Protein AF-A0A0F9UMC7-F1 (afdb_monomer)

InterPro domains:
  IPR047817 ABC-2 type transporter, transmembrane domain, bacterial-type [PS51012] (1-67)
  IPR051784 Nodulation factor ABC transporter [PTHR43229] (1-66)

Structure (mmCIF, N/CA/C/O backbone):
data_AF-A0A0F9UMC7-F1
#
_entry.id   AF-A0A0F9UMC7-F1
#
loop_
_atom_site.group_PDB
_atom_site.id
_atom_site.type_symbol
_atom_site.label_atom_id
_atom_site.label_alt_id
_atom_site.label_comp_id
_atom_site.label_asym_id
_atom_site.label_entity_id
_atom_site.label_seq_id
_atom_site.pdbx_PDB_ins_code
_atom_site.Cartn_x
_atom_site.Cartn_y
_atom_site.Cartn_z
_atom_site.occupancy
_atom_site.B_iso_or_equiv
_atom_site.auth_seq_id
_atom_site.auth_comp_id
_atom_site.auth_asym_id
_atom_site.auth_atom_id
_atom_site.pdbx_PDB_model_num
ATO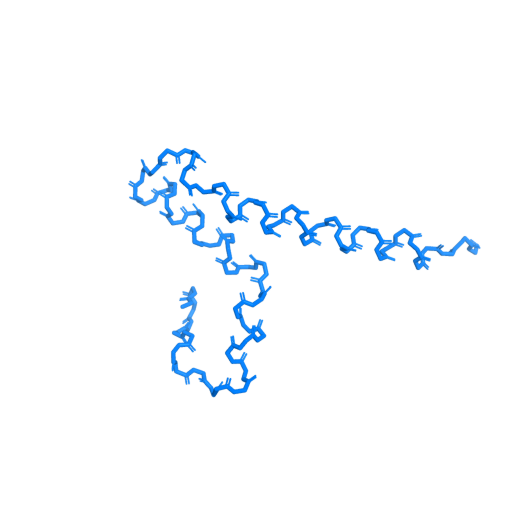M 1 N N . GLY A 1 1 ? -1.260 -13.198 -7.757 1.00 61.56 1 GLY A N 1
ATOM 2 C CA . GLY A 1 1 ? -0.722 -12.954 -6.404 1.00 61.56 1 GLY A CA 1
ATOM 3 C C . GLY A 1 1 ? 0.685 -13.505 -6.329 1.00 61.56 1 GLY A C 1
ATOM 4 O O . GLY A 1 1 ? 1.100 -14.175 -7.263 1.00 61.56 1 GLY A O 1
ATOM 5 N N . VAL A 1 2 ? 1.429 -13.193 -5.265 1.00 67.94 2 VAL A N 1
ATOM 6 C CA . VAL A 1 2 ? 2.843 -13.605 -5.134 1.00 67.94 2 VAL A CA 1
ATOM 7 C C . VAL A 1 2 ? 2.989 -15.124 -5.088 1.00 67.94 2 VAL A C 1
ATOM 9 O O . VAL A 1 2 ? 3.847 -15.671 -5.766 1.00 67.94 2 VAL A O 1
ATOM 12 N N . PHE A 1 3 ? 2.115 -15.786 -4.327 1.00 73.62 3 PHE A N 1
ATOM 13 C CA . PHE A 1 3 ? 2.133 -17.239 -4.135 1.00 73.62 3 PHE A CA 1
ATOM 14 C C . PHE A 1 3 ? 1.011 -17.953 -4.893 1.00 73.62 3 PHE A C 1
ATOM 16 O O . PHE A 1 3 ? 1.210 -19.042 -5.414 1.00 73.62 3 PHE A O 1
ATOM 23 N N . PHE A 1 4 ? -0.162 -17.318 -4.983 1.00 76.81 4 PHE A N 1
ATOM 24 C CA . PHE A 1 4 ? -1.342 -17.873 -5.641 1.00 76.81 4 PHE A CA 1
ATOM 25 C C . PHE A 1 4 ? -1.974 -16.836 -6.581 1.00 76.81 4 PHE A C 1
ATOM 27 O O . PHE A 1 4 ? -1.988 -15.636 -6.257 1.00 76.81 4 PHE A O 1
ATOM 34 N N . PRO A 1 5 ? -2.504 -17.247 -7.745 1.00 78.50 5 PRO A N 1
ATOM 35 C CA . PRO A 1 5 ? -3.331 -16.381 -8.579 1.00 78.50 5 PRO A CA 1
ATOM 36 C C . PRO A 1 5 ? -4.533 -15.865 -7.775 1.00 78.50 5 PRO A C 1
ATOM 38 O O . PRO A 1 5 ? -5.176 -16.614 -7.046 1.00 78.50 5 PRO A O 1
ATOM 41 N N . VAL A 1 6 ? -4.839 -14.570 -7.865 1.00 79.06 6 VAL A N 1
ATOM 42 C CA . VAL A 1 6 ? -6.014 -14.008 -7.158 1.00 79.06 6 VAL A CA 1
ATOM 43 C C . VAL A 1 6 ? -7.298 -14.380 -7.910 1.00 79.06 6 VAL A C 1
ATOM 45 O O . VAL A 1 6 ? -8.391 -14.425 -7.352 1.00 79.06 6 VAL A O 1
ATOM 48 N N . GLU A 1 7 ? -7.150 -14.696 -9.189 1.00 81.56 7 GLU A N 1
ATOM 49 C CA . GLU A 1 7 ? -8.177 -15.073 -10.146 1.00 81.56 7 GLU A CA 1
ATOM 50 C C . GLU A 1 7 ? -8.747 -16.462 -9.839 1.00 81.56 7 GLU A C 1
ATOM 52 O O . GLU A 1 7 ? -9.899 -16.731 -10.159 1.00 81.56 7 GLU A O 1
ATOM 57 N N . THR A 1 8 ? -7.998 -17.334 -9.164 1.00 83.81 8 THR A N 1
ATOM 58 C CA . THR A 1 8 ? -8.481 -18.664 -8.762 1.00 83.81 8 THR A CA 1
ATOM 59 C C . THR A 1 8 ? -9.234 -18.640 -7.433 1.00 83.81 8 THR A C 1
ATOM 61 O O . THR A 1 8 ? -9.913 -19.608 -7.100 1.00 83.81 8 THR A O 1
ATOM 64 N N . ALA A 1 9 ? -9.162 -17.541 -6.674 1.00 84.38 9 ALA A N 1
ATOM 65 C CA . ALA A 1 9 ? -9.890 -17.412 -5.418 1.00 84.38 9 ALA A CA 1
ATOM 66 C C . ALA A 1 9 ? -11.405 -17.227 -5.659 1.00 84.38 9 ALA A C 1
ATOM 68 O O . ALA A 1 9 ? -11.794 -16.578 -6.641 1.00 84.38 9 ALA A O 1
ATOM 69 N N . PRO A 1 10 ? -12.272 -17.724 -4.755 1.00 86.38 10 PRO A N 1
ATOM 70 C CA . PRO A 1 10 ? -13.711 -17.478 -4.804 1.00 86.38 10 PRO A CA 1
ATOM 71 C C . PRO A 1 10 ? -14.046 -15.982 -4.852 1.00 86.38 10 PRO A C 1
ATOM 73 O O . PRO A 1 10 ? -13.398 -15.174 -4.183 1.00 86.38 10 PRO A O 1
ATOM 76 N N . ALA A 1 11 ? -15.085 -15.604 -5.604 1.00 86.50 11 ALA A N 1
ATOM 77 C CA . ALA A 1 11 ? -15.428 -14.200 -5.864 1.00 86.50 11 ALA A CA 1
ATOM 78 C C . ALA A 1 11 ? -15.634 -13.355 -4.590 1.00 86.50 11 ALA A C 1
ATOM 80 O O . ALA A 1 11 ? -15.301 -12.172 -4.586 1.00 86.50 11 ALA A O 1
ATOM 81 N N . TRP A 1 12 ? -16.108 -13.972 -3.505 1.00 87.81 12 TRP A N 1
ATOM 82 C CA . TRP A 1 12 ? -16.338 -13.325 -2.211 1.00 87.81 12 TRP A CA 1
ATOM 83 C C . TRP A 1 12 ? -15.045 -13.020 -1.431 1.00 87.81 12 TRP A C 1
ATOM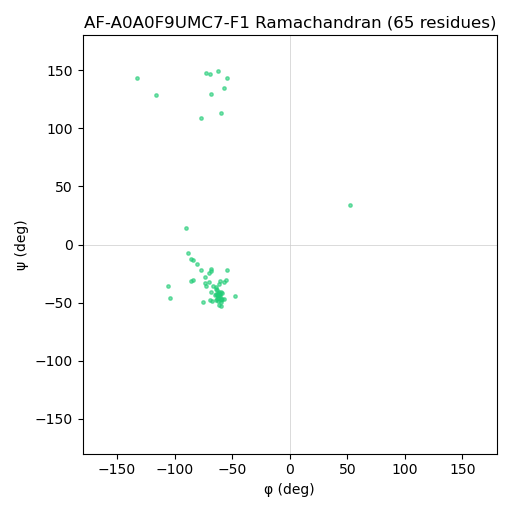 85 O O . TRP A 1 12 ? -14.994 -12.040 -0.695 1.00 87.81 12 TRP A O 1
ATOM 95 N N . ILE A 1 13 ? -13.976 -13.799 -1.633 1.00 87.56 13 ILE A N 1
ATOM 96 C CA . ILE A 1 13 ? -12.662 -13.595 -0.990 1.00 87.56 13 ILE A CA 1
ATOM 97 C C . ILE A 1 13 ? -11.789 -12.605 -1.770 1.00 87.56 13 ILE A C 1
ATOM 99 O O . ILE A 1 13 ? -10.982 -11.882 -1.183 1.00 87.56 13 ILE A O 1
ATOM 103 N N . ARG A 1 14 ? -11.940 -12.550 -3.100 1.00 85.31 14 ARG A N 1
ATOM 104 C CA . ARG A 1 14 ? -11.158 -11.660 -3.976 1.00 85.31 14 ARG A CA 1
ATOM 105 C C . ARG A 1 14 ? -11.062 -10.203 -3.495 1.00 85.31 14 ARG A C 1
ATOM 107 O O . ARG A 1 14 ? -9.952 -9.675 -3.570 1.00 85.31 14 ARG A O 1
ATOM 114 N N . PRO A 1 15 ? -12.134 -9.526 -3.029 1.00 85.06 15 PRO A N 1
ATOM 115 C CA . PRO A 1 15 ? -12.015 -8.144 -2.558 1.00 85.06 15 PRO A CA 1
ATOM 116 C C . PRO A 1 15 ? -11.101 -8.015 -1.335 1.00 85.06 15 PRO A C 1
ATOM 118 O O . PRO A 1 15 ? -10.284 -7.100 -1.294 1.00 85.06 15 PRO A O 1
ATOM 121 N N . VAL A 1 16 ? -11.161 -8.964 -0.396 1.00 86.12 16 VAL A N 1
ATOM 122 C CA . VAL A 1 16 ? -10.300 -8.968 0.796 1.00 86.12 16 VAL A CA 1
ATOM 123 C C . VAL A 1 16 ? -8.838 -9.129 0.392 1.00 86.12 16 VAL A C 1
ATOM 125 O O . VAL A 1 16 ? -8.001 -8.333 0.802 1.00 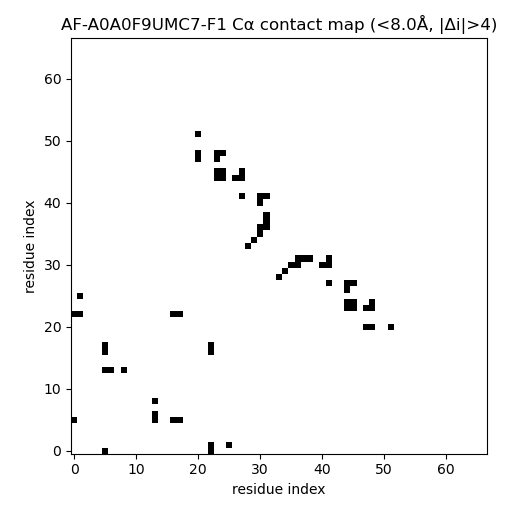86.12 16 VAL A O 1
ATOM 128 N N . ILE A 1 17 ? -8.532 -10.087 -0.489 1.00 85.06 17 ILE A N 1
ATOM 129 C CA . ILE A 1 17 ? -7.163 -10.295 -0.991 1.00 85.06 17 ILE A CA 1
ATOM 130 C C . ILE A 1 17 ? -6.636 -9.042 -1.703 1.00 85.06 17 ILE A C 1
ATOM 132 O O . ILE A 1 17 ? -5.476 -8.674 -1.529 1.00 85.06 17 ILE A O 1
ATOM 136 N N . LYS A 1 18 ? -7.475 -8.369 -2.501 1.00 83.94 18 LYS A N 1
ATOM 137 C CA . LYS A 1 18 ? -7.097 -7.135 -3.211 1.00 83.94 18 LYS A CA 1
ATOM 138 C C . LYS A 1 18 ? -6.868 -5.945 -2.274 1.00 83.94 18 LYS A C 1
ATOM 140 O O . LYS A 1 18 ? -6.156 -5.024 -2.666 1.00 83.94 18 LYS A O 1
ATOM 145 N N . ALA A 1 19 ? -7.446 -5.960 -1.077 1.00 85.25 19 ALA A N 1
ATOM 146 C CA . ALA A 1 19 ? -7.250 -4.927 -0.065 1.00 85.25 19 ALA A CA 1
ATOM 147 C C . ALA A 1 19 ? -5.980 -5.138 0.779 1.00 85.25 19 ALA A C 1
ATOM 149 O O . ALA A 1 19 ? -5.564 -4.223 1.483 1.00 85.25 19 ALA A O 1
ATOM 150 N N . LEU A 1 20 ? -5.347 -6.317 0.722 1.00 88.44 20 LEU A N 1
ATOM 151 C CA . LEU A 1 20 ? -4.173 -6.600 1.545 1.00 88.44 20 LEU A CA 1
ATOM 152 C C . LEU A 1 20 ? -2.963 -5.748 1.115 1.00 88.44 20 LEU A C 1
ATOM 154 O O . LEU A 1 20 ? -2.573 -5.802 -0.056 1.00 88.44 20 LEU A O 1
ATOM 158 N N . PRO A 1 21 ? -2.290 -5.052 2.055 1.00 88.19 21 PRO A N 1
ATOM 159 C CA . PRO A 1 21 ? -1.123 -4.215 1.754 1.00 88.19 21 PRO A CA 1
ATOM 160 C C . PRO A 1 21 ? 0.028 -5.021 1.140 1.00 88.19 21 PRO A C 1
ATOM 162 O O . PRO A 1 21 ? 0.756 -4.527 0.283 1.00 88.19 21 PRO A O 1
ATOM 165 N N . LEU A 1 22 ? 0.147 -6.298 1.517 1.00 89.69 22 LEU A N 1
ATOM 166 C CA . LEU A 1 22 ? 1.184 -7.207 1.029 1.00 89.69 22 LEU A CA 1
ATOM 167 C C . LEU A 1 22 ? 1.190 -7.345 -0.501 1.00 89.69 22 LEU A C 1
ATOM 169 O O . LEU A 1 22 ? 2.251 -7.523 -1.096 1.00 89.69 22 LEU A O 1
ATOM 173 N N . LYS A 1 23 ? 0.020 -7.242 -1.143 1.00 88.62 23 LYS A N 1
ATOM 174 C CA . LYS A 1 23 ? -0.085 -7.280 -2.604 1.00 88.62 23 LYS A CA 1
ATOM 175 C C . LYS A 1 23 ? 0.681 -6.110 -3.230 1.00 88.62 23 LYS A C 1
ATOM 177 O O . LYS A 1 23 ? 1.537 -6.332 -4.076 1.00 88.62 23 LYS A O 1
ATOM 182 N N . TYR A 1 24 ? 0.400 -4.893 -2.768 1.00 91.19 24 TYR A N 1
ATOM 183 C CA . TYR A 1 24 ? 0.991 -3.660 -3.291 1.00 91.19 24 TYR A CA 1
ATOM 184 C C . TYR A 1 24 ? 2.499 -3.603 -3.060 1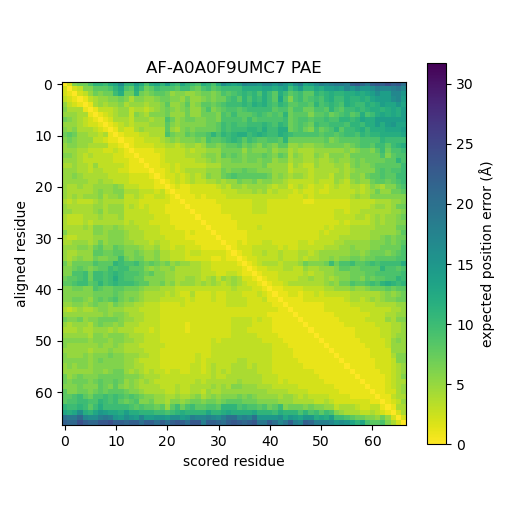.00 91.19 24 TYR A C 1
ATOM 186 O O . TYR A 1 24 ? 3.235 -3.169 -3.938 1.00 91.19 24 TYR A O 1
ATOM 194 N N . LEU A 1 25 ? 2.973 -4.110 -1.917 1.00 92.06 25 LEU A N 1
ATOM 195 C CA . LEU A 1 25 ? 4.406 -4.236 -1.657 1.00 92.06 25 LEU A CA 1
ATOM 196 C C . LEU A 1 25 ? 5.093 -5.120 -2.703 1.00 92.06 25 LEU A C 1
ATOM 198 O O . LEU A 1 25 ? 6.107 -4.732 -3.275 1.00 92.06 25 LEU A O 1
ATOM 202 N N . ALA A 1 26 ? 4.545 -6.304 -2.963 1.00 91.25 26 ALA A N 1
ATOM 203 C CA . ALA A 1 26 ? 5.166 -7.235 -3.892 1.00 91.25 26 ALA A CA 1
ATOM 204 C C . ALA A 1 26 ? 5.093 -6.770 -5.352 1.00 91.25 26 ALA A C 1
ATOM 206 O O . ALA A 1 26 ? 6.008 -7.054 -6.126 1.00 91.25 26 ALA A O 1
ATOM 207 N N . ASP A 1 27 ? 4.024 -6.064 -5.722 1.00 91.00 27 ASP A N 1
ATOM 208 C CA . ASP A 1 27 ? 3.886 -5.454 -7.043 1.00 91.00 27 ASP A CA 1
ATOM 209 C C . ASP A 1 27 ? 4.917 -4.320 -7.214 1.00 91.00 27 ASP A C 1
ATOM 211 O O . ASP A 1 27 ? 5.726 -4.389 -8.138 1.00 91.00 27 ASP A O 1
ATOM 215 N N . ALA A 1 28 ? 5.041 -3.400 -6.247 1.00 92.19 28 ALA A N 1
ATOM 216 C CA . ALA A 1 28 ? 6.065 -2.348 -6.267 1.00 92.19 28 ALA A CA 1
ATOM 217 C C . ALA A 1 28 ? 7.500 -2.900 -6.325 1.00 92.19 28 ALA A C 1
ATOM 219 O O . ALA A 1 28 ? 8.338 -2.398 -7.074 1.00 92.19 28 ALA A O 1
ATOM 220 N N . MET A 1 29 ? 7.795 -3.956 -5.558 1.00 92.62 29 MET A N 1
ATOM 221 C CA . MET A 1 29 ? 9.099 -4.623 -5.616 1.00 92.62 29 MET A CA 1
ATOM 222 C C . MET A 1 29 ? 9.364 -5.219 -6.998 1.00 92.62 29 MET A C 1
ATOM 224 O O . MET A 1 29 ? 10.471 -5.093 -7.512 1.00 92.62 29 MET A O 1
ATOM 228 N N . ARG A 1 30 ? 8.364 -5.851 -7.622 1.00 92.00 30 ARG A N 1
ATOM 229 C CA . ARG A 1 30 ? 8.498 -6.406 -8.974 1.00 92.00 30 ARG A CA 1
ATOM 230 C C . ARG A 1 30 ? 8.752 -5.304 -10.001 1.00 92.00 30 ARG A C 1
ATOM 232 O O . ARG A 1 30 ? 9.618 -5.470 -10.857 1.00 92.00 30 ARG A O 1
ATOM 239 N N . ASP A 1 31 ? 8.040 -4.192 -9.903 1.00 92.75 31 ASP A N 1
ATOM 240 C CA . ASP A 1 31 ? 8.144 -3.100 -10.869 1.00 92.75 31 ASP A CA 1
ATOM 241 C C . ASP A 1 31 ? 9.504 -2.390 -10.780 1.00 92.75 31 ASP A C 1
ATOM 243 O O . ASP A 1 31 ? 10.158 -2.172 -11.800 1.00 92.75 31 ASP A O 1
ATOM 247 N N . VAL A 1 32 ? 10.022 -2.155 -9.571 1.00 93.56 32 VAL A N 1
ATOM 248 C CA . VAL A 1 32 ? 11.354 -1.552 -9.389 1.00 93.56 32 VAL A CA 1
ATOM 249 C C . VAL A 1 32 ? 12.482 -2.543 -9.674 1.00 93.56 32 VAL A C 1
ATOM 251 O O . VAL A 1 32 ? 13.419 -2.220 -10.400 1.00 93.56 32 VA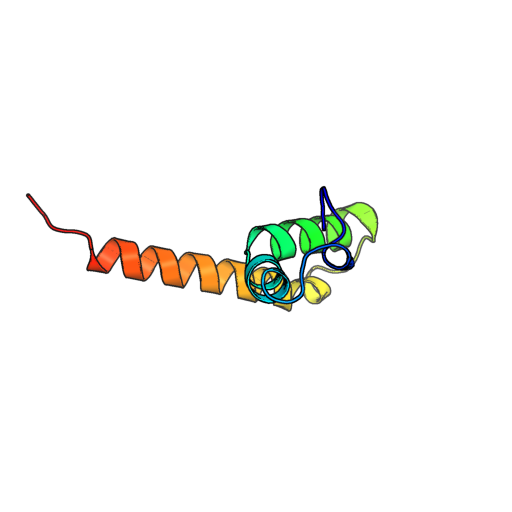L A O 1
ATOM 254 N N . MET A 1 33 ? 12.429 -3.748 -9.098 1.00 93.25 33 MET A N 1
ATOM 255 C CA . MET A 1 33 ? 13.570 -4.673 -9.115 1.00 93.25 33 MET A CA 1
ATOM 256 C C . MET A 1 33 ? 13.661 -5.501 -10.395 1.00 93.25 33 MET A C 1
ATOM 258 O O . MET A 1 33 ? 14.760 -5.890 -10.778 1.00 93.25 33 MET A O 1
ATOM 262 N N . ILE A 1 34 ? 12.528 -5.814 -11.033 1.00 93.38 34 ILE A N 1
ATOM 263 C CA . ILE A 1 34 ? 12.495 -6.681 -12.221 1.00 93.38 34 ILE A CA 1
ATOM 264 C C . ILE A 1 34 ? 12.284 -5.854 -13.484 1.00 93.38 34 ILE A C 1
ATOM 266 O O . ILE A 1 34 ? 12.987 -6.061 -14.470 1.00 93.38 34 ILE A O 1
ATOM 270 N N . LYS A 1 35 ? 11.329 -4.918 -13.472 1.00 93.00 35 LYS A N 1
ATOM 271 C CA . LYS A 1 35 ? 11.006 -4.113 -14.660 1.00 93.00 35 LYS A CA 1
ATOM 272 C C . LYS A 1 35 ? 11.840 -2.836 -14.789 1.00 93.00 35 LYS A C 1
ATOM 274 O O . LYS A 1 35 ? 11.749 -2.177 -15.820 1.00 93.00 35 LYS A O 1
ATOM 279 N N . ALA A 1 36 ? 12.649 -2.506 -13.777 1.00 91.75 36 ALA A N 1
ATOM 280 C CA . ALA A 1 36 ? 13.443 -1.277 -13.713 1.00 91.75 36 ALA A CA 1
ATOM 281 C C . ALA A 1 36 ? 12.602 -0.008 -13.953 1.00 91.75 36 ALA A C 1
ATOM 283 O O . ALA A 1 36 ? 13.068 0.964 -14.553 1.00 91.75 36 ALA A O 1
ATOM 284 N N . GLU A 1 37 ? 11.345 -0.018 -13.501 1.00 93.25 37 GLU A N 1
ATOM 285 C CA . GLU A 1 37 ? 10.468 1.136 -13.635 1.00 93.25 37 GLU A CA 1
ATOM 286 C C . GLU A 1 37 ? 10.929 2.289 -12.729 1.00 93.25 37 GLU A C 1
ATOM 288 O O . GLU A 1 37 ? 11.457 2.068 -11.631 1.00 93.25 37 GLU A O 1
ATOM 293 N N . PRO A 1 38 ? 10.735 3.549 -13.160 1.00 91.12 38 PRO A N 1
ATOM 294 C CA . PRO A 1 38 ? 11.071 4.698 -12.335 1.00 91.12 38 PRO A CA 1
ATOM 295 C C . PRO A 1 38 ? 10.221 4.702 -11.060 1.00 91.12 38 PRO A C 1
ATOM 297 O O . PRO A 1 38 ? 9.049 4.336 -11.083 1.00 91.12 38 PRO A O 1
ATOM 300 N N . LEU A 1 39 ? 10.759 5.242 -9.962 1.00 86.19 39 LEU A N 1
ATOM 301 C CA . LEU A 1 39 ? 10.038 5.352 -8.680 1.00 86.19 39 LEU A CA 1
ATOM 302 C C . LEU A 1 39 ? 8.687 6.078 -8.793 1.00 86.19 39 LEU A C 1
ATOM 304 O O . LEU A 1 39 ? 7.806 5.913 -7.954 1.00 86.19 39 LEU A O 1
ATOM 308 N N . GLY A 1 40 ? 8.512 6.892 -9.837 1.00 90.56 40 GLY A N 1
ATOM 309 C CA . GLY A 1 40 ? 7.245 7.547 -10.113 1.00 90.56 40 GLY A CA 1
ATOM 310 C C . GLY A 1 40 ? 6.114 6.606 -10.542 1.00 90.56 40 GLY A C 1
ATOM 311 O O . GLY A 1 40 ? 4.956 6.992 -10.392 1.00 90.56 40 GLY A O 1
ATOM 312 N N . ALA A 1 41 ? 6.431 5.410 -11.041 1.00 90.56 41 ALA A N 1
ATOM 313 C CA . ALA A 1 41 ? 5.458 4.399 -11.443 1.00 90.56 41 ALA A CA 1
ATOM 314 C C . ALA A 1 41 ? 4.797 3.724 -10.231 1.00 90.56 41 ALA A C 1
ATOM 316 O O . ALA A 1 41 ? 3.600 3.473 -10.263 1.00 90.56 41 ALA A O 1
ATOM 317 N N . ILE A 1 42 ? 5.531 3.567 -9.120 1.00 93.50 42 ILE A N 1
ATOM 318 C CA . ILE A 1 42 ? 5.054 2.876 -7.907 1.00 93.50 42 ILE A CA 1
ATOM 319 C C . ILE A 1 42 ? 4.361 3.790 -6.878 1.00 93.50 42 ILE A C 1
ATOM 321 O O . ILE A 1 42 ? 4.209 3.448 -5.701 1.00 93.50 42 ILE A O 1
ATOM 325 N N . LYS A 1 43 ? 3.988 5.017 -7.270 1.00 94.38 43 LYS A N 1
ATOM 326 C CA . LYS A 1 43 ? 3.392 6.007 -6.349 1.00 94.38 43 LYS A CA 1
ATOM 327 C C . LYS A 1 43 ? 2.075 5.520 -5.754 1.00 94.38 43 LYS A C 1
ATOM 329 O O . LYS A 1 43 ? 1.759 5.861 -4.616 1.00 94.38 43 LYS A O 1
ATOM 334 N N . PHE A 1 44 ? 1.302 4.762 -6.526 1.00 93.06 44 PHE A N 1
ATOM 335 C CA . PHE A 1 44 ? 0.008 4.257 -6.090 1.00 93.06 44 PHE A CA 1
ATOM 336 C C . PHE A 1 44 ? 0.173 3.198 -4.995 1.00 93.06 44 PHE A C 1
ATOM 338 O O . PHE A 1 44 ? -0.438 3.304 -3.933 1.00 93.06 44 PHE A O 1
ATOM 345 N N . GLU A 1 45 ? 1.065 2.236 -5.208 1.00 93.25 45 GLU A N 1
ATOM 346 C CA . GLU A 1 45 ? 1.416 1.171 -4.272 1.00 93.25 45 GLU A CA 1
ATOM 347 C C . GLU A 1 45 ? 1.960 1.760 -2.970 1.00 93.25 45 GLU A C 1
ATOM 349 O O . GLU A 1 45 ? 1.505 1.396 -1.884 1.00 93.25 45 GLU A O 1
ATOM 354 N N . LEU A 1 46 ? 2.876 2.729 -3.073 1.00 93.94 46 LEU A N 1
ATOM 355 C CA . LEU A 1 46 ? 3.401 3.462 -1.920 1.00 93.94 46 LEU A CA 1
ATOM 356 C C . LEU A 1 46 ? 2.301 4.224 -1.174 1.00 93.94 46 LEU A C 1
ATOM 358 O O . LEU A 1 46 ? 2.276 4.207 0.055 1.00 93.94 46 LEU A O 1
ATOM 362 N N . GLY A 1 47 ? 1.371 4.852 -1.896 1.00 95.06 47 GLY A N 1
ATOM 363 C CA . GLY A 1 47 ? 0.222 5.538 -1.310 1.00 95.06 47 GLY A CA 1
ATOM 364 C C . GLY 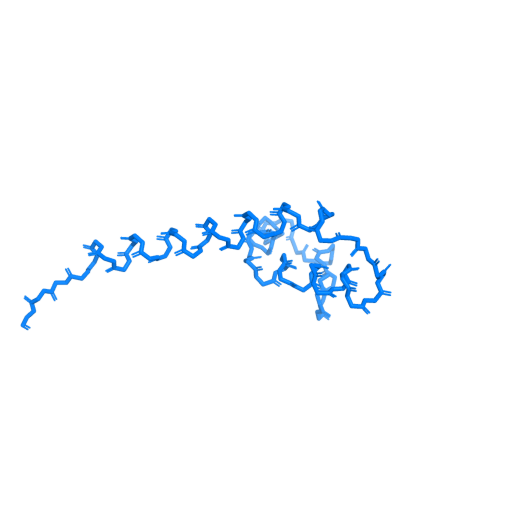A 1 47 ? -0.676 4.594 -0.509 1.00 95.06 47 GLY A C 1
ATOM 365 O O . GLY A 1 47 ? -1.046 4.910 0.621 1.00 95.06 47 GLY A O 1
ATOM 366 N N . VAL A 1 48 ? -0.974 3.408 -1.045 1.00 94.38 48 VAL A N 1
ATOM 367 C CA . VAL A 1 48 ? -1.777 2.390 -0.347 1.00 94.38 48 VAL A CA 1
ATOM 368 C C . VAL A 1 48 ? -1.058 1.862 0.896 1.00 94.38 48 VAL A C 1
ATOM 370 O O . VAL A 1 48 ? -1.677 1.730 1.956 1.00 94.38 48 VAL A O 1
ATOM 373 N N . LEU A 1 49 ? 0.245 1.591 0.805 1.00 94.62 49 LEU A N 1
ATOM 374 C CA . LEU A 1 49 ? 1.046 1.154 1.952 1.00 94.62 49 LEU A CA 1
ATOM 375 C C . LEU A 1 49 ? 1.091 2.225 3.047 1.00 94.62 49 LEU A C 1
ATOM 377 O O . LEU A 1 49 ? 0.849 1.916 4.213 1.00 94.62 49 LEU A O 1
ATOM 381 N N . ALA A 1 50 ? 1.324 3.486 2.678 1.00 96.19 50 ALA A N 1
ATOM 382 C CA . ALA A 1 50 ? 1.331 4.607 3.613 1.00 96.19 50 ALA A CA 1
ATOM 383 C C . ALA A 1 50 ? -0.036 4.798 4.283 1.00 96.19 50 ALA A C 1
ATOM 385 O O . ALA A 1 50 ? -0.106 4.948 5.503 1.00 96.19 50 ALA A O 1
ATOM 386 N N . ALA A 1 51 ? -1.125 4.727 3.513 1.00 95.69 51 ALA A N 1
ATOM 387 C CA . ALA A 1 51 ? -2.483 4.800 4.044 1.00 95.69 51 ALA A CA 1
ATOM 388 C C . ALA A 1 51 ? -2.761 3.661 5.031 1.00 95.69 51 ALA A C 1
ATOM 390 O O . ALA A 1 51 ? -3.309 3.893 6.105 1.00 95.69 51 ALA A O 1
ATOM 391 N N . THR A 1 52 ? -2.330 2.441 4.706 1.00 94.75 52 THR A N 1
ATOM 392 C CA . THR A 1 52 ? -2.505 1.281 5.586 1.00 94.75 52 THR A CA 1
ATOM 393 C C . THR A 1 52 ? -1.749 1.466 6.901 1.00 94.75 52 THR A C 1
ATOM 395 O O . THR A 1 52 ? -2.332 1.295 7.972 1.00 94.75 52 THR A O 1
ATOM 398 N N . THR A 1 53 ? -0.485 1.890 6.840 1.00 95.31 53 THR A N 1
ATOM 399 C CA . THR A 1 53 ? 0.314 2.221 8.028 1.00 95.31 53 THR A CA 1
ATOM 400 C C . THR A 1 53 ? -0.362 3.299 8.867 1.00 95.31 53 THR A C 1
ATOM 402 O O . THR A 1 53 ? -0.504 3.125 10.074 1.00 95.31 53 THR A O 1
ATOM 405 N N . ALA A 1 54 ? -0.837 4.380 8.245 1.00 97.44 54 ALA A N 1
ATOM 406 C CA . ALA A 1 54 ? -1.528 5.459 8.943 1.00 97.44 54 ALA A CA 1
ATOM 407 C C . ALA A 1 54 ? -2.810 4.973 9.636 1.00 97.44 54 ALA A C 1
ATOM 409 O O . ALA A 1 54 ? -3.042 5.312 10.794 1.00 97.44 54 ALA A O 1
ATOM 410 N N . VAL A 1 55 ? -3.617 4.140 8.971 1.00 96.00 55 VAL A N 1
ATOM 411 C CA . VAL A 1 55 ? -4.842 3.563 9.546 1.00 96.00 55 VAL A CA 1
ATOM 412 C C . VAL A 1 55 ? -4.524 2.738 10.790 1.00 96.00 55 VAL A C 1
ATOM 414 O O . VAL A 1 55 ? -5.088 3.000 11.852 1.00 96.00 55 VAL A O 1
ATOM 417 N N . PHE A 1 56 ? -3.599 1.779 10.697 1.00 95.50 56 PHE A N 1
ATOM 418 C CA . PHE A 1 56 ? -3.246 0.939 11.845 1.00 95.50 56 PHE A CA 1
ATOM 419 C C . PHE A 1 56 ? -2.557 1.727 12.957 1.00 95.50 56 PHE A C 1
ATOM 421 O O . PHE A 1 56 ? -2.823 1.474 14.129 1.00 95.50 56 PHE A O 1
ATOM 428 N N . PHE A 1 57 ? -1.736 2.717 12.613 1.00 96.69 57 PHE A N 1
ATOM 429 C CA . PHE A 1 57 ? -1.120 3.610 13.586 1.00 96.69 57 PHE A CA 1
ATOM 430 C C . PHE A 1 57 ? -2.172 4.410 14.364 1.00 96.69 57 PHE A C 1
ATOM 432 O O . PHE A 1 57 ? -2.157 4.414 15.592 1.00 96.69 57 PHE A O 1
ATOM 439 N N . VAL A 1 58 ? -3.140 5.022 13.675 1.00 97.44 58 VAL A N 1
ATOM 440 C CA . VAL A 1 58 ? -4.242 5.760 14.315 1.00 97.44 58 VAL A CA 1
ATOM 441 C C . VAL A 1 58 ? -5.085 4.842 15.196 1.00 97.44 58 VAL A C 1
ATOM 443 O O . VAL A 1 58 ? -5.433 5.225 16.312 1.00 97.44 58 VAL A O 1
ATOM 446 N N . ILE A 1 59 ? -5.394 3.629 14.728 1.00 96.69 59 ILE A N 1
ATOM 447 C CA . ILE A 1 59 ? -6.103 2.623 15.529 1.00 96.69 59 ILE A CA 1
ATOM 448 C C . ILE A 1 59 ? -5.299 2.289 16.788 1.00 96.69 59 ILE A C 1
ATOM 450 O O . ILE A 1 59 ? -5.855 2.326 17.883 1.00 96.69 59 ILE A O 1
ATOM 454 N N . SER A 1 60 ? -3.998 2.026 16.652 1.00 95.69 60 SER A N 1
ATOM 455 C CA . SER A 1 60 ? -3.110 1.718 17.774 1.00 95.69 60 SER A CA 1
ATOM 456 C C . SER A 1 60 ? -3.083 2.848 18.799 1.00 95.69 60 SER A C 1
ATOM 458 O O . SER A 1 60 ? -3.244 2.588 19.984 1.00 95.69 60 SER A O 1
ATOM 460 N N . VAL A 1 61 ? -2.929 4.100 18.360 1.00 96.25 61 VAL A N 1
ATOM 461 C CA . VAL A 1 61 ? -2.916 5.276 19.247 1.00 96.25 61 VAL A CA 1
ATOM 462 C C . VAL A 1 61 ? -4.261 5.464 19.948 1.00 96.25 61 VAL A C 1
ATOM 464 O O . VAL A 1 61 ? -4.291 5.826 21.117 1.00 96.25 61 VAL A O 1
ATOM 467 N N .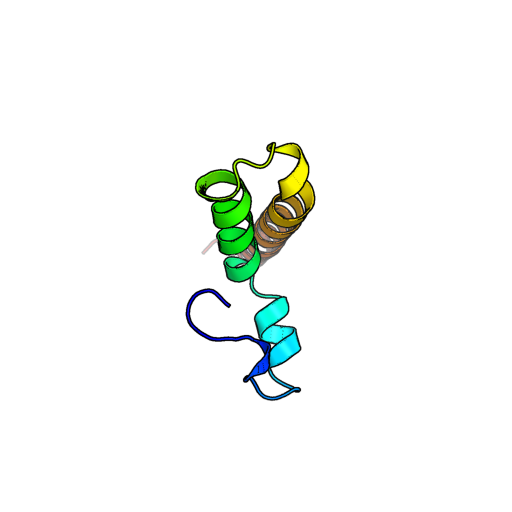 LYS A 1 62 ? -5.384 5.209 19.267 1.0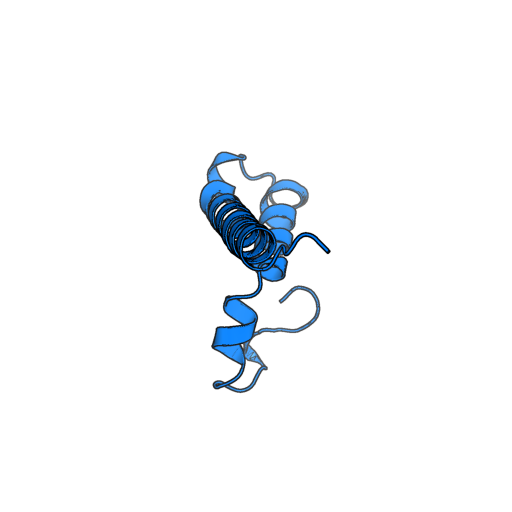0 94.12 62 LYS A N 1
ATOM 468 C CA . LYS A 1 62 ? -6.717 5.329 19.878 1.00 94.12 62 LYS A CA 1
ATOM 469 C C . LYS A 1 62 ? -7.043 4.215 20.866 1.00 94.12 62 LYS A C 1
ATOM 471 O O . LYS A 1 62 ? -7.757 4.464 21.832 1.00 94.12 62 LYS A O 1
ATOM 476 N N . LEU A 1 63 ? -6.582 2.996 20.599 1.00 94.50 63 LEU A N 1
ATOM 477 C CA . LEU A 1 63 ? -6.767 1.854 21.496 1.00 94.50 63 LEU A CA 1
ATOM 478 C C . LEU A 1 63 ? -5.762 1.852 22.648 1.00 94.50 63 LEU A C 1
ATOM 480 O O . LEU A 1 63 ? -5.989 1.162 23.640 1.00 94.50 63 LEU A O 1
ATOM 484 N N . TRP A 1 64 ? -4.676 2.618 22.529 1.00 93.44 64 TRP A N 1
ATOM 485 C CA . TRP A 1 64 ? -3.688 2.781 23.581 1.00 93.44 64 TRP A CA 1
ATOM 486 C C . TRP A 1 64 ? -4.340 3.357 24.840 1.00 93.44 64 TRP A C 1
ATOM 488 O O . TRP A 1 64 ? -4.787 4.505 24.876 1.00 93.44 64 TRP A O 1
ATOM 498 N N . ARG A 1 65 ? -4.379 2.544 25.893 1.00 86.56 65 ARG A N 1
ATOM 499 C CA . ARG A 1 65 ? -4.792 2.944 27.234 1.00 86.56 65 ARG A CA 1
ATOM 500 C C . ARG A 1 65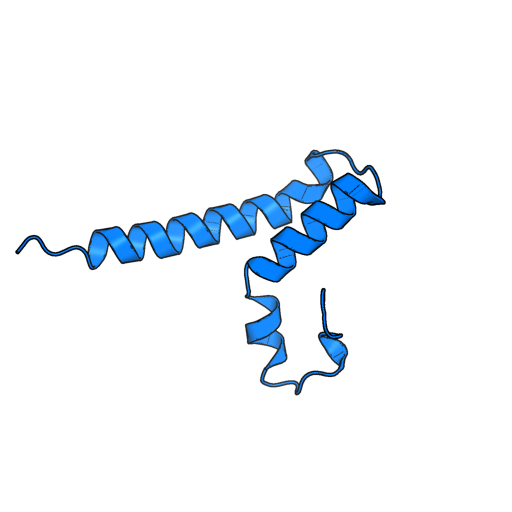 ? -3.584 2.774 28.140 1.00 86.56 65 ARG A C 1
ATOM 502 O O . ARG A 1 65 ? -2.944 1.730 28.117 1.00 86.56 65 ARG A O 1
ATOM 509 N N . TRP A 1 66 ? -3.271 3.826 28.882 1.00 77.00 66 TRP A N 1
ATOM 510 C CA . TRP A 1 66 ? -2.251 3.789 29.918 1.00 77.00 66 TRP A CA 1
ATOM 511 C C . TRP A 1 66 ? -2.859 3.081 31.135 1.00 77.00 66 TRP A C 1
ATOM 513 O O . TRP A 1 66 ? -3.777 3.627 31.751 1.00 77.00 66 TRP A O 1
ATOM 523 N N . GLU A 1 67 ? -2.406 1.858 31.406 1.00 60.28 67 GLU A N 1
ATOM 524 C CA . GLU A 1 67 ? -2.474 1.225 32.732 1.00 60.28 67 GLU A CA 1
ATOM 525 C C . GLU A 1 67 ? -1.133 1.408 33.447 1.00 60.28 67 GLU A C 1
ATOM 527 O O . GLU A 1 67 ? -0.092 1.412 32.744 1.00 60.28 67 GLU A O 1
#

Radius of gyration: 15.28 Å; Cα contacts (8 Å, |Δi|>4): 35; chains: 1; bounding box: 30×26×47 Å

pLDDT: mean 89.02, std 7.79, range [60.28, 97.44]

Organism: NCBI:txid412755

Foldseek 3Di:
DVVDDLVPDDPVCSVVVVLDLVVLVVVLCCCCVPVVHPPVVSVVSVVSNVVVVVVVVVVCVVPDDDD

Secondary structure (DSSP, 8-state):
--SS-STTS-TTTHHHHHH-HHHHHHHHHHHHHTS---TTTTHHHHHHHHHHHHHHHHHHHHH----

Sequence (67 aa):
GVFFPVETAPAWIRPVIKALPLKYLADAMRDVMIKAEPLGAIKFELGVLAATTAVFFVISVKLWRWE

Solvent-accessible surface area (backbone atoms only — not comparable to full-atom values): 4013 Å² total; per-residue (Å²): 85,98,88,50,63,58,83,77,45,58,80,86,53,37,62,60,60,72,66,38,57,69,54,36,53,54,49,39,48,43,37,45,76,71,65,64,48,60,78,79,76,40,49,62,37,50,48,52,44,51,50,50,52,50,51,54,49,52,50,50,62,70,69,60,70,92,126

Mean predicted aligned error: 5.2 Å